Protein AF-A0AAN0YSW0-F1 (afdb_monomer_lite)

Secondary structure (DSSP, 8-state):
--------HHHHHHHHHHHHHIIIIIHHHHHHTTT--THHHHHHHHHHHHHHHHHHHHHHHHHH--STTTHHHHTTTT----SS-----TTS----

Foldseek 3Di:
DDDDPPCDPVNVVCVVVVVCCVCPVPVVCVVVVVPDDPVVVVVVVVVVVVVVVVVVVLVVVCVVDVDPPGPVVVPPPPDDDDDDDDPCPVPDDPDD

pLDDT: mean 73.05, std 16.56, range [39.41, 94.38]

Sequence (96 aa):
MNLKRDLGWKEATSLGTGAMVGAGIFVLSGVAAGKACPAVMLAFVIAAILEILLG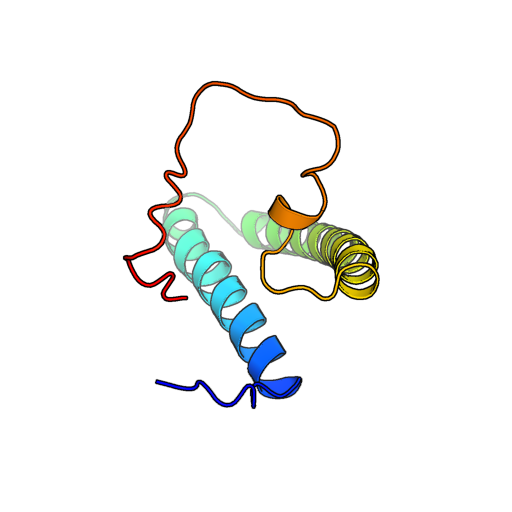LCYAELASRYPRAGGAMKVNNRSIVPSSSSTSCDPRKRCTV

Structure (mmCIF, N/CA/C/O backbone):
data_AF-A0AAN0YSW0-F1
#
_entry.id   AF-A0AAN0YSW0-F1
#
loop_
_atom_site.group_PDB
_atom_site.id
_atom_site.type_symbol
_atom_site.label_atom_id
_atom_site.label_alt_id
_atom_site.label_comp_id
_atom_site.label_asym_id
_atom_site.label_entity_id
_atom_site.label_seq_id
_atom_site.pdbx_PDB_ins_code
_atom_site.Cartn_x
_atom_site.Cartn_y
_atom_site.Cartn_z
_atom_site.occupancy
_atom_site.B_iso_or_equiv
_atom_site.auth_seq_id
_atom_site.auth_comp_id
_atom_site.auth_asym_id
_atom_site.auth_atom_id
_atom_site.pdbx_PDB_model_num
ATOM 1 N N . MET A 1 1 ? 26.606 -13.493 2.392 1.00 39.41 1 MET A N 1
ATOM 2 C CA . MET A 1 1 ? 25.135 -13.491 2.562 1.00 39.41 1 MET A CA 1
ATOM 3 C C . MET A 1 1 ? 24.485 -13.533 1.184 1.00 39.41 1 MET A C 1
ATOM 5 O O . MET A 1 1 ? 24.389 -12.499 0.532 1.00 39.41 1 MET A O 1
ATOM 9 N N . ASN A 1 2 ? 24.161 -14.732 0.695 1.00 44.19 2 ASN A N 1
ATOM 10 C CA . ASN A 1 2 ? 23.467 -14.940 -0.577 1.00 44.19 2 ASN A CA 1
ATOM 11 C C . ASN A 1 2 ? 21.969 -15.056 -0.253 1.00 44.19 2 ASN A C 1
ATOM 13 O O . ASN A 1 2 ? 21.544 -16.054 0.321 1.00 44.19 2 ASN A O 1
ATOM 17 N N . LEU A 1 3 ? 21.206 -13.986 -0.497 1.00 66.12 3 LEU A N 1
ATOM 18 C CA . LEU A 1 3 ? 19.759 -13.980 -0.279 1.00 66.12 3 LEU A CA 1
ATOM 19 C C . LEU A 1 3 ? 19.116 -14.840 -1.366 1.00 66.12 3 LEU A C 1
ATOM 21 O O . LEU A 1 3 ? 19.142 -14.480 -2.546 1.00 66.12 3 LEU A O 1
ATOM 25 N N . LYS A 1 4 ? 18.548 -15.975 -0.961 1.00 58.41 4 LYS A N 1
ATOM 26 C CA . LYS A 1 4 ? 17.722 -16.797 -1.837 1.00 58.41 4 LYS A CA 1
ATOM 27 C C . LYS A 1 4 ? 16.473 -15.978 -2.168 1.00 58.41 4 LYS A C 1
ATOM 29 O O . LYS A 1 4 ? 15.724 -15.600 -1.273 1.00 58.41 4 LYS A O 1
ATOM 34 N N . ARG A 1 5 ? 16.310 -15.610 -3.442 1.00 63.00 5 ARG A N 1
ATOM 35 C CA . ARG A 1 5 ? 15.139 -14.870 -3.931 1.00 63.00 5 ARG A CA 1
ATOM 36 C C . ARG A 1 5 ? 13.940 -15.814 -3.957 1.00 63.00 5 ARG A C 1
ATOM 38 O O . ARG A 1 5 ? 13.618 -16.354 -5.005 1.00 63.00 5 ARG A O 1
ATOM 45 N N . ASP A 1 6 ? 13.345 -16.026 -2.791 1.00 73.75 6 ASP A N 1
ATOM 46 C CA . ASP A 1 6 ? 12.186 -16.905 -2.595 1.00 73.75 6 ASP A CA 1
ATOM 47 C C . ASP A 1 6 ? 10.908 -16.118 -2.277 1.00 73.75 6 ASP A C 1
ATOM 49 O O . ASP A 1 6 ? 9.926 -16.667 -1.796 1.00 73.75 6 ASP A O 1
ATOM 53 N N . LEU A 1 7 ? 10.905 -14.805 -2.537 1.00 76.75 7 LEU A N 1
ATOM 54 C CA . LEU A 1 7 ? 9.708 -14.000 -2.337 1.00 76.75 7 LEU A CA 1
ATOM 55 C C . LEU A 1 7 ? 8.680 -14.375 -3.410 1.00 76.75 7 LEU A C 1
ATOM 57 O O . LEU A 1 7 ? 8.725 -13.893 -4.544 1.00 76.75 7 LEU A O 1
ATOM 61 N N . GLY A 1 8 ? 7.794 -15.299 -3.051 1.00 86.56 8 GLY A N 1
ATOM 62 C CA . GLY A 1 8 ? 6.687 -15.720 -3.890 1.00 86.56 8 GLY A CA 1
ATOM 63 C C . GLY A 1 8 ? 5.701 -14.579 -4.123 1.00 86.56 8 GLY A C 1
ATOM 64 O O . GLY A 1 8 ? 5.673 -13.580 -3.405 1.00 86.56 8 GLY A O 1
ATOM 65 N N . TRP A 1 9 ? 4.835 -14.751 -5.117 1.00 83.75 9 TRP A N 1
ATOM 66 C CA . TRP A 1 9 ? 3.827 -13.753 -5.477 1.00 83.75 9 TRP A CA 1
ATOM 67 C C . TRP A 1 9 ? 2.921 -13.366 -4.295 1.00 83.75 9 TRP A C 1
ATOM 69 O O . TRP A 1 9 ? 2.630 -12.188 -4.129 1.00 83.75 9 TRP A O 1
ATOM 79 N N . LYS A 1 10 ? 2.556 -14.327 -3.432 1.00 88.56 10 LYS A N 1
ATOM 80 C CA . LYS A 1 10 ? 1.724 -14.092 -2.236 1.00 88.56 10 LYS A CA 1
ATOM 81 C C . LYS A 1 10 ? 2.418 -13.211 -1.196 1.00 88.56 10 LYS A C 1
ATOM 83 O O . LYS A 1 10 ? 1.817 -12.279 -0.668 1.00 88.56 10 LYS A O 1
ATOM 88 N N . GLU A 1 11 ? 3.685 -13.509 -0.923 1.00 90.25 11 GLU A N 1
ATOM 89 C CA . GLU A 1 11 ? 4.514 -12.777 0.039 1.00 90.25 11 GLU A CA 1
ATOM 90 C C . GLU A 1 11 ? 4.742 -11.342 -0.454 1.00 90.25 11 GLU A C 1
ATOM 92 O O . GLU A 1 11 ? 4.577 -10.383 0.298 1.00 90.25 11 GLU A O 1
ATOM 97 N N . ALA A 1 12 ? 5.026 -11.187 -1.752 1.00 87.62 12 ALA A N 1
ATOM 98 C CA . ALA A 1 12 ? 5.223 -9.890 -2.387 1.00 87.62 12 ALA A CA 1
ATOM 99 C C . ALA A 1 12 ? 3.955 -9.020 -2.354 1.00 87.62 12 ALA A C 1
ATOM 101 O O . ALA A 1 12 ? 4.036 -7.839 -2.013 1.00 87.62 12 ALA A O 1
ATOM 102 N N . THR A 1 13 ? 2.779 -9.585 -2.653 1.00 90.06 13 THR A N 1
ATOM 103 C CA . THR A 1 13 ? 1.513 -8.838 -2.576 1.00 90.06 13 THR A CA 1
ATOM 104 C C . THR A 1 13 ? 1.161 -8.469 -1.143 1.00 90.06 13 THR A C 1
ATOM 106 O O . THR A 1 13 ? 0.799 -7.323 -0.897 1.00 90.06 13 THR A O 1
ATOM 109 N N . SER A 1 14 ? 1.329 -9.398 -0.194 1.00 92.50 14 SER A N 1
ATOM 110 C CA . SER A 1 14 ? 1.035 -9.158 1.224 1.00 92.50 14 SER A CA 1
ATOM 111 C C . SER A 1 14 ? 1.902 -8.038 1.796 1.00 92.50 14 SER A C 1
ATOM 113 O O . SER A 1 14 ? 1.400 -7.173 2.515 1.00 92.50 14 SER A O 1
ATOM 115 N N . LEU A 1 15 ? 3.192 -8.024 1.446 1.00 91.38 15 LEU A N 1
ATOM 116 C CA . LEU A 1 15 ? 4.125 -6.973 1.846 1.00 91.38 15 LEU A CA 1
ATOM 117 C C . LEU A 1 15 ? 3.678 -5.597 1.326 1.00 91.38 15 LEU A C 1
ATOM 119 O O . LEU A 1 15 ? 3.681 -4.626 2.081 1.00 91.38 15 LEU A O 1
ATOM 123 N N . GLY A 1 16 ? 3.248 -5.523 0.063 1.00 88.50 16 GLY A N 1
ATOM 124 C CA . GLY A 1 16 ? 2.753 -4.289 -0.550 1.00 88.50 16 GLY A CA 1
ATOM 125 C C . GLY A 1 16 ? 1.455 -3.783 0.084 1.00 88.50 16 GLY A C 1
ATOM 126 O O . GLY A 1 16 ? 1.392 -2.641 0.539 1.00 88.50 16 GLY A O 1
ATOM 127 N N . THR A 1 17 ? 0.430 -4.635 0.181 1.00 89.69 17 THR A N 1
ATOM 128 C CA . THR A 1 17 ? -0.868 -4.242 0.758 1.00 89.69 17 THR A CA 1
ATOM 129 C C . THR A 1 17 ? -0.770 -3.910 2.244 1.00 89.69 17 THR A C 1
ATOM 131 O O . THR A 1 17 ? -1.428 -2.978 2.698 1.00 89.69 17 THR A O 1
ATOM 134 N N . GLY A 1 18 ? 0.075 -4.614 3.006 1.00 90.44 18 GLY A N 1
ATOM 135 C CA . GLY A 1 18 ? 0.296 -4.326 4.425 1.00 90.44 18 GLY A CA 1
ATOM 136 C C . GLY A 1 18 ? 0.939 -2.956 4.650 1.00 90.44 18 GLY A C 1
ATOM 137 O O . GLY A 1 18 ? 0.476 -2.190 5.496 1.00 90.44 18 GLY A O 1
ATOM 138 N N . ALA A 1 19 ? 1.950 -2.608 3.848 1.00 89.94 19 ALA A N 1
ATOM 139 C CA . ALA A 1 19 ? 2.589 -1.294 3.905 1.00 89.94 19 ALA A CA 1
ATOM 140 C C . ALA A 1 19 ? 1.613 -0.162 3.534 1.00 89.94 19 ALA A C 1
ATOM 142 O O . ALA A 1 19 ? 1.574 0.866 4.211 1.00 89.94 19 ALA A O 1
ATOM 143 N N . MET A 1 20 ? 0.788 -0.367 2.504 1.00 88.38 20 MET A N 1
ATOM 144 C CA . MET A 1 20 ? -0.179 0.625 2.031 1.00 88.38 20 MET A CA 1
ATOM 145 C C . MET A 1 20 ? -1.332 0.849 3.025 1.00 88.38 20 MET A C 1
ATOM 147 O O . MET A 1 20 ? -1.646 1.993 3.354 1.00 88.38 20 MET A O 1
ATOM 151 N N . VAL A 1 21 ? -1.932 -0.222 3.561 1.00 89.75 21 VAL A N 1
ATOM 152 C CA . VAL A 1 21 ? -3.007 -0.140 4.571 1.00 89.75 21 VAL A CA 1
ATOM 153 C C . VAL A 1 21 ? -2.485 0.458 5.880 1.00 89.75 21 VAL A C 1
ATOM 155 O O . VAL A 1 21 ? -3.142 1.321 6.462 1.00 89.75 21 VAL A O 1
ATOM 158 N N . GLY A 1 22 ? -1.291 0.044 6.319 1.00 87.31 22 GLY A N 1
ATOM 159 C CA . GLY A 1 22 ? -0.640 0.550 7.527 1.00 87.31 22 GLY A CA 1
ATOM 160 C C . GLY A 1 22 ? -0.356 2.050 7.462 1.00 87.31 22 GLY A C 1
ATOM 161 O O . GLY A 1 22 ? -0.771 2.799 8.345 1.00 87.31 22 GLY A O 1
ATOM 162 N N . ALA A 1 23 ? 0.307 2.503 6.396 1.00 85.81 23 ALA A N 1
ATOM 163 C CA . ALA A 1 23 ? 0.661 3.910 6.227 1.00 85.81 23 ALA A CA 1
ATOM 164 C C . ALA A 1 23 ? -0.549 4.795 5.889 1.00 85.81 23 ALA A C 1
ATOM 166 O O . ALA A 1 23 ? -0.622 5.929 6.346 1.00 85.81 23 ALA A O 1
ATOM 167 N N . GLY A 1 24 ? -1.499 4.299 5.096 1.00 83.81 24 GLY A N 1
ATOM 168 C CA . GLY A 1 24 ? -2.662 5.068 4.667 1.00 83.81 24 GLY A CA 1
ATOM 169 C C . GLY A 1 24 ? -3.745 5.139 5.738 1.00 83.81 24 GLY A C 1
ATOM 170 O O . GLY A 1 24 ? -4.047 6.206 6.257 1.00 83.81 24 GLY A O 1
ATOM 171 N N . ILE A 1 25 ? -4.354 4.008 6.088 1.00 84.69 25 ILE A N 1
ATOM 172 C CA . ILE A 1 25 ? -5.588 4.008 6.884 1.00 84.69 25 ILE A CA 1
ATOM 173 C C . ILE A 1 25 ? -5.299 4.352 8.347 1.00 84.69 25 ILE A C 1
ATOM 175 O O . ILE A 1 25 ? -5.965 5.218 8.905 1.00 84.69 25 ILE A O 1
ATOM 179 N N . PHE A 1 26 ? -4.281 3.753 8.968 1.00 82.75 26 PHE A N 1
ATOM 180 C CA . PHE A 1 26 ? -4.027 3.976 10.397 1.00 82.75 26 PHE A CA 1
ATOM 181 C C . PHE A 1 26 ? -3.423 5.355 10.699 1.00 82.75 26 PHE A C 1
ATOM 183 O O . PHE A 1 26 ? -3.816 5.985 11.681 1.00 82.75 26 PHE A O 1
ATOM 190 N N . VAL A 1 27 ? -2.523 5.865 9.850 1.00 86.69 27 VAL A N 1
ATOM 191 C CA . VAL A 1 27 ? -1.914 7.194 10.056 1.00 86.69 27 VAL A CA 1
ATOM 192 C C . VAL A 1 27 ? -2.901 8.306 9.706 1.00 86.69 27 VAL A C 1
ATOM 194 O O . VAL A 1 27 ? -3.101 9.231 10.496 1.00 86.69 27 VAL A O 1
ATOM 197 N N . LEU A 1 28 ? -3.554 8.216 8.542 1.00 81.81 28 LEU A N 1
ATOM 198 C CA . LEU A 1 28 ? -4.450 9.271 8.074 1.00 81.81 28 LEU A CA 1
ATOM 199 C C . LEU A 1 28 ? -5.727 9.326 8.915 1.00 81.81 28 LEU A C 1
ATOM 201 O O . LEU A 1 28 ? -6.180 10.420 9.238 1.00 81.81 28 LEU A O 1
ATOM 205 N N . SER A 1 29 ? -6.264 8.179 9.350 1.00 80.56 29 SER A N 1
ATOM 206 C CA . SER A 1 29 ? -7.417 8.149 10.256 1.00 80.56 29 SER A CA 1
ATOM 207 C C . SER A 1 29 ? -7.083 8.732 11.635 1.00 80.56 29 SER A C 1
ATOM 209 O O . SER A 1 29 ? -7.950 9.361 12.235 1.00 80.56 29 SER A O 1
ATOM 211 N N . GLY A 1 30 ? -5.838 8.607 12.114 1.00 80.06 30 GLY A N 1
ATOM 212 C CA . GLY A 1 30 ? -5.388 9.234 13.363 1.00 80.06 30 GLY A CA 1
ATOM 213 C C . GLY A 1 30 ? -5.418 10.766 13.315 1.00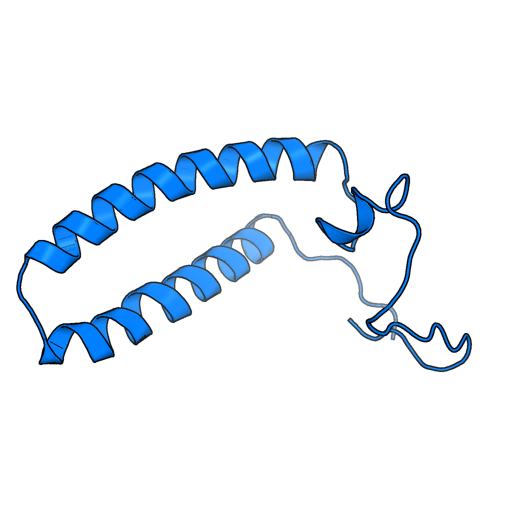 80.06 30 GLY A C 1
ATOM 214 O O . GLY A 1 30 ? -5.864 11.410 14.262 1.00 80.06 30 GLY A O 1
ATOM 215 N N . VAL A 1 31 ? -5.017 11.363 12.188 1.00 77.38 31 VAL A N 1
ATOM 216 C CA . VAL A 1 31 ? -5.064 12.825 11.987 1.00 77.38 31 VAL A CA 1
ATOM 217 C C . VAL A 1 31 ? -6.475 13.299 11.611 1.00 77.38 31 VAL A C 1
ATOM 219 O O . VAL A 1 31 ? -6.901 14.384 12.012 1.00 77.38 31 VAL A O 1
ATOM 222 N N . ALA A 1 32 ? -7.217 12.488 10.858 1.00 71.38 32 ALA A N 1
ATOM 223 C CA . ALA A 1 32 ? -8.563 12.801 10.390 1.00 71.38 32 ALA A CA 1
ATOM 224 C C . ALA A 1 32 ? -9.620 12.726 11.501 1.00 71.38 32 ALA A C 1
ATOM 226 O O . ALA A 1 32 ? -10.555 13.530 11.492 1.00 71.38 32 ALA A O 1
ATOM 227 N N . ALA A 1 33 ? -9.447 11.832 12.484 1.00 67.88 33 ALA A N 1
ATOM 228 C CA . ALA A 1 33 ? -10.341 11.700 13.636 1.00 67.88 33 ALA A CA 1
ATOM 229 C C . ALA A 1 33 ? -10.492 13.014 14.421 1.00 67.88 33 ALA A C 1
ATOM 231 O O . ALA A 1 33 ? -11.566 13.297 14.942 1.00 67.88 33 ALA A O 1
ATOM 232 N N . GLY A 1 34 ? -9.445 13.845 14.462 1.00 70.44 34 GLY A N 1
ATOM 233 C CA . GLY A 1 34 ? -9.487 15.151 15.121 1.00 70.44 34 GLY A CA 1
ATOM 234 C C . GLY A 1 34 ? -10.073 16.291 14.280 1.00 70.44 34 GLY A C 1
ATOM 235 O O . GLY A 1 34 ? -10.234 17.389 14.807 1.00 70.44 34 GLY A O 1
ATOM 236 N N . LYS A 1 35 ? -10.344 16.087 12.980 1.00 68.94 35 LYS A N 1
ATOM 237 C CA . LYS A 1 35 ? -10.619 17.180 12.027 1.00 68.94 35 LYS A CA 1
ATOM 238 C C . LYS A 1 35 ? -11.996 17.132 11.361 1.00 68.94 35 LYS A C 1
ATOM 240 O O . LYS A 1 35 ? -12.639 18.175 11.332 1.00 68.94 35 LYS A O 1
ATOM 245 N N . ALA A 1 36 ? -12.461 16.014 10.795 1.00 58.06 36 ALA A N 1
ATOM 246 C CA . ALA A 1 36 ? -13.731 16.015 10.053 1.00 58.06 36 ALA A CA 1
ATOM 247 C C . ALA A 1 36 ? -14.212 14.614 9.631 1.00 58.06 36 ALA A C 1
ATOM 249 O O . ALA A 1 36 ? -13.534 13.943 8.866 1.00 58.06 36 ALA A O 1
ATOM 250 N N . CYS A 1 37 ? -15.421 14.260 10.082 1.00 59.94 37 CYS A N 1
ATOM 251 C CA . CYS A 1 37 ? -16.593 13.790 9.320 1.00 59.94 37 CYS A CA 1
ATOM 252 C C . CYS A 1 37 ? -16.501 12.687 8.220 1.00 59.94 37 CYS A C 1
ATOM 254 O O . CYS A 1 37 ? -15.480 12.498 7.565 1.00 59.94 37 CYS A O 1
ATOM 256 N N . PRO A 1 38 ? -17.645 12.023 7.910 1.00 67.69 38 PRO A N 1
ATOM 257 C CA . PRO A 1 38 ? -17.815 10.996 6.859 1.00 67.69 38 PRO A CA 1
ATOM 258 C C . PRO A 1 38 ? -17.306 11.342 5.443 1.00 67.69 38 PRO A C 1
ATOM 260 O O . PRO A 1 38 ? -17.210 10.453 4.600 1.00 67.69 38 PRO A O 1
ATOM 263 N N . ALA A 1 39 ? -16.924 12.594 5.170 1.00 79.00 39 ALA A N 1
ATOM 264 C CA . ALA A 1 39 ? -16.276 12.998 3.920 1.00 79.00 39 ALA A CA 1
ATOM 265 C C . ALA A 1 39 ? -14.925 12.292 3.677 1.00 79.00 39 ALA A C 1
ATOM 267 O O . ALA A 1 39 ? -14.556 12.058 2.527 1.00 79.00 39 ALA A O 1
ATOM 268 N N . VAL A 1 40 ? -14.209 11.898 4.738 1.00 81.56 40 VAL A N 1
ATOM 269 C CA . VAL A 1 40 ? -12.936 11.158 4.627 1.00 81.56 40 VAL A CA 1
ATOM 270 C C . VAL A 1 40 ? -13.141 9.787 3.984 1.00 81.56 40 VAL A C 1
ATOM 272 O O . VAL A 1 40 ? -12.337 9.382 3.147 1.00 81.56 40 VAL A O 1
ATOM 275 N N . MET A 1 41 ? -14.245 9.101 4.298 1.00 81.62 41 MET A N 1
ATOM 276 C CA . MET A 1 41 ? -14.595 7.833 3.646 1.00 81.62 41 MET A CA 1
ATOM 277 C C . MET A 1 41 ? -14.823 8.022 2.145 1.00 81.62 41 MET A C 1
ATOM 279 O O . MET A 1 41 ? -14.335 7.229 1.343 1.00 81.62 41 MET A O 1
ATOM 283 N N . LEU A 1 42 ? -15.495 9.107 1.752 1.00 83.56 42 LEU A N 1
ATOM 284 C CA . LEU A 1 42 ? -15.761 9.408 0.345 1.00 83.56 42 LEU A CA 1
ATOM 285 C C . LEU A 1 42 ? -14.465 9.713 -0.431 1.00 83.56 42 LEU A C 1
ATOM 287 O O . LEU A 1 42 ? -14.287 9.243 -1.553 1.00 83.56 42 LEU A O 1
ATOM 291 N N . ALA A 1 43 ? -13.524 10.430 0.192 1.00 85.56 43 ALA A N 1
ATOM 292 C CA . ALA A 1 43 ? -12.205 10.697 -0.380 1.00 85.56 43 ALA A CA 1
ATOM 293 C C . ALA A 1 43 ? -11.362 9.418 -0.543 1.00 85.56 43 ALA A C 1
ATOM 295 O O . ALA A 1 43 ? -10.695 9.258 -1.565 1.00 85.56 43 ALA A O 1
ATOM 296 N N . PHE A 1 44 ? -11.427 8.486 0.415 1.00 83.81 44 PHE A N 1
ATOM 297 C CA . PHE A 1 44 ? -10.728 7.198 0.327 1.00 83.81 44 PHE A CA 1
ATOM 298 C C . PHE A 1 44 ? -11.218 6.343 -0.844 1.00 83.81 44 PHE A C 1
ATOM 300 O O . PHE A 1 44 ? -10.403 5.725 -1.526 1.00 83.81 44 PHE A O 1
ATOM 307 N N . VAL A 1 45 ? -12.525 6.332 -1.114 1.00 88.56 45 VAL A N 1
ATOM 308 C CA . VAL A 1 45 ? -13.091 5.585 -2.249 1.00 88.56 45 VAL A CA 1
ATOM 309 C C . VAL A 1 45 ? -12.587 6.146 -3.579 1.00 88.56 45 VAL A C 1
ATOM 311 O O . VAL A 1 45 ? -12.151 5.387 -4.442 1.00 88.56 45 VAL A O 1
ATOM 314 N N . ILE A 1 46 ? -12.583 7.472 -3.739 1.00 91.19 46 ILE A N 1
ATOM 315 C CA . ILE A 1 46 ? -12.079 8.120 -4.959 1.00 91.19 46 ILE A CA 1
ATOM 316 C C . ILE A 1 46 ? -10.573 7.866 -5.119 1.00 91.19 46 ILE A C 1
ATOM 318 O O . ILE A 1 46 ? -10.119 7.515 -6.208 1.00 91.19 46 ILE A O 1
ATOM 322 N N . ALA A 1 47 ? -9.803 7.985 -4.034 1.00 89.31 47 ALA A N 1
ATOM 323 C CA . ALA A 1 47 ? -8.372 7.700 -4.040 1.00 89.31 47 ALA A CA 1
ATOM 324 C C . ALA A 1 47 ? -8.075 6.244 -4.430 1.00 89.31 47 ALA A C 1
ATOM 326 O O . ALA A 1 47 ? -7.176 6.013 -5.232 1.00 89.31 47 ALA A O 1
ATOM 327 N N . ALA A 1 48 ? -8.852 5.274 -3.935 1.00 89.00 48 ALA A N 1
ATOM 328 C CA . ALA A 1 48 ? -8.687 3.861 -4.277 1.00 89.00 48 ALA A CA 1
ATOM 329 C C . ALA A 1 48 ? -8.906 3.588 -5.775 1.00 89.00 48 ALA A C 1
ATOM 331 O O . ALA A 1 48 ? -8.152 2.828 -6.377 1.00 89.00 48 ALA A O 1
ATOM 332 N N . ILE A 1 49 ? -9.896 4.236 -6.398 1.00 94.19 49 ILE A N 1
ATOM 333 C CA . ILE A 1 49 ? -10.144 4.106 -7.843 1.00 94.19 49 ILE A CA 1
ATOM 334 C C . ILE A 1 49 ? -8.952 4.640 -8.649 1.00 94.19 49 ILE A C 1
ATOM 336 O O . ILE A 1 49 ? -8.520 4.001 -9.609 1.00 94.19 49 ILE A O 1
ATOM 340 N N . LEU A 1 50 ? -8.397 5.788 -8.247 1.00 94.38 50 LEU A N 1
ATOM 341 C CA . LEU A 1 50 ? -7.205 6.356 -8.880 1.00 94.38 50 LEU A CA 1
ATOM 342 C C . LEU A 1 50 ? -5.997 5.424 -8.717 1.00 94.38 50 LEU A C 1
ATOM 344 O O . LEU A 1 50 ? -5.296 5.159 -9.690 1.00 94.38 50 LEU A O 1
ATOM 348 N N . GLU A 1 51 ? -5.791 4.880 -7.519 1.00 90.94 51 GLU A N 1
ATOM 349 C CA . GLU A 1 51 ? -4.693 3.958 -7.209 1.00 90.94 51 GLU A CA 1
ATOM 350 C C . GLU A 1 51 ? -4.737 2.683 -8.056 1.00 90.94 51 GLU A C 1
ATOM 352 O O . GLU A 1 51 ? -3.702 2.262 -8.557 1.00 90.94 51 GLU A O 1
ATOM 357 N N . ILE A 1 52 ? -5.916 2.112 -8.324 1.00 92.38 52 ILE A N 1
ATOM 358 C CA . ILE A 1 52 ? -6.044 0.948 -9.221 1.00 92.38 52 ILE A CA 1
ATOM 359 C C . ILE A 1 52 ? -5.517 1.278 -10.625 1.00 92.38 52 ILE A C 1
ATOM 361 O O . ILE A 1 52 ? -4.806 0.476 -11.236 1.00 92.38 52 ILE A O 1
ATOM 365 N N . LEU A 1 53 ? -5.834 2.470 -11.135 1.00 94.38 53 LEU A N 1
ATOM 366 C CA . LEU A 1 53 ? -5.395 2.908 -12.457 1.00 94.38 53 LEU A CA 1
ATOM 367 C C . LEU A 1 53 ? -3.885 3.201 -12.487 1.00 94.38 53 LEU A C 1
ATOM 369 O O . LEU A 1 53 ? -3.197 2.827 -13.440 1.00 94.38 53 LEU A O 1
ATOM 373 N N . LEU A 1 54 ? -3.351 3.810 -11.422 1.00 92.31 54 LEU A N 1
ATOM 374 C CA . LEU A 1 54 ? -1.911 4.017 -11.236 1.00 92.31 54 LEU A CA 1
ATOM 375 C C . LEU A 1 54 ? -1.160 2.683 -11.121 1.00 92.31 54 LEU A C 1
ATOM 377 O O . LEU A 1 54 ? -0.121 2.504 -11.758 1.00 92.31 54 LEU A O 1
ATOM 381 N N . GLY A 1 55 ? -1.698 1.735 -10.358 1.00 90.12 55 GLY A N 1
ATOM 382 C CA . GLY A 1 55 ? -1.149 0.397 -10.174 1.00 90.12 55 GLY A CA 1
ATOM 383 C C . GLY A 1 55 ? -1.087 -0.384 -11.483 1.00 90.12 55 GLY A C 1
ATOM 384 O O . GLY A 1 55 ? -0.093 -1.061 -11.737 1.00 90.12 55 GLY A O 1
ATOM 385 N N . LEU A 1 56 ? -2.083 -0.229 -12.362 1.00 92.31 56 LEU A N 1
ATOM 386 C CA . LEU A 1 56 ? -2.073 -0.837 -13.694 1.00 92.31 56 LEU A CA 1
ATOM 387 C C . LEU A 1 56 ? -0.959 -0.259 -14.581 1.00 92.31 56 LEU A C 1
ATOM 389 O O . LEU A 1 56 ? -0.218 -1.009 -15.216 1.00 92.31 56 LEU A O 1
ATOM 393 N N . CYS A 1 57 ? -0.784 1.065 -14.568 1.00 90.44 57 CYS A N 1
ATOM 394 C CA . CYS A 1 57 ? 0.326 1.726 -15.259 1.00 90.44 57 CYS A CA 1
ATOM 395 C C . CYS A 1 57 ? 1.690 1.260 -14.715 1.00 90.44 57 CYS A C 1
ATOM 397 O O . CYS A 1 57 ? 2.624 0.986 -15.472 1.00 90.44 57 CYS A O 1
ATOM 399 N N . TYR A 1 58 ? 1.803 1.094 -13.396 1.00 86.25 58 TYR A N 1
ATOM 400 C CA . TYR A 1 58 ? 3.017 0.577 -12.773 1.00 86.25 58 TYR A CA 1
ATOM 401 C C . TYR A 1 58 ? 3.265 -0.901 -13.110 1.00 86.25 58 TYR A C 1
ATOM 403 O O . TYR A 1 58 ? 4.411 -1.298 -13.314 1.00 86.25 58 TYR A O 1
ATOM 411 N N . ALA A 1 59 ? 2.211 -1.713 -13.222 1.00 89.19 59 ALA A N 1
ATOM 412 C CA . ALA A 1 59 ? 2.294 -3.120 -13.606 1.00 89.19 59 ALA A CA 1
ATOM 413 C C . ALA A 1 59 ? 2.783 -3.301 -15.054 1.00 89.19 59 ALA A C 1
ATOM 415 O O . ALA A 1 59 ? 3.637 -4.158 -15.307 1.00 89.19 59 ALA A O 1
ATOM 416 N N . GLU A 1 60 ? 2.314 -2.465 -15.986 1.00 89.62 60 GLU A N 1
ATOM 417 C CA . GLU A 1 60 ? 2.833 -2.384 -17.362 1.00 89.62 60 GLU A CA 1
ATOM 418 C C . GLU A 1 60 ? 4.346 -2.118 -17.358 1.00 89.62 60 GLU A C 1
ATOM 420 O O . GLU A 1 60 ? 5.132 -2.830 -17.992 1.00 89.62 60 GLU A O 1
ATOM 425 N N . LEU A 1 61 ? 4.786 -1.142 -16.561 1.00 85.06 61 LEU A N 1
ATOM 426 C CA . LEU A 1 61 ? 6.194 -0.763 -16.477 1.00 85.06 61 LEU A CA 1
ATOM 427 C C . LEU A 1 61 ? 7.058 -1.847 -15.806 1.00 85.06 61 LEU A C 1
ATOM 429 O O . LEU A 1 61 ? 8.153 -2.160 -16.282 1.00 85.06 61 LEU A O 1
ATOM 433 N N . ALA A 1 62 ? 6.561 -2.459 -14.731 1.00 83.25 62 ALA A N 1
ATOM 434 C CA . ALA A 1 62 ? 7.239 -3.530 -14.003 1.00 83.25 62 ALA A CA 1
ATOM 435 C C . ALA A 1 62 ? 7.418 -4.791 -14.863 1.00 83.25 62 ALA A C 1
ATOM 437 O O . ALA A 1 62 ? 8.461 -5.445 -14.791 1.00 83.25 62 ALA A O 1
ATOM 438 N N . SER A 1 63 ? 6.443 -5.089 -15.725 1.00 82.44 63 SER A N 1
ATOM 439 C CA . SER A 1 63 ? 6.498 -6.218 -16.663 1.00 82.44 63 SER A CA 1
ATOM 440 C C . SER A 1 63 ? 7.551 -6.011 -17.755 1.00 82.44 63 SER A C 1
ATOM 442 O O . SER A 1 63 ? 8.200 -6.964 -18.186 1.00 82.44 63 SER A O 1
ATOM 444 N N . ARG A 1 64 ? 7.772 -4.762 -18.187 1.00 80.69 64 ARG A N 1
ATOM 445 C CA . ARG A 1 64 ? 8.791 -4.413 -19.193 1.00 80.69 64 ARG A CA 1
ATOM 446 C C . ARG A 1 64 ? 10.209 -4.365 -18.622 1.00 80.69 64 ARG A C 1
ATOM 448 O O . ARG A 1 64 ? 11.160 -4.654 -19.347 1.00 80.69 64 ARG A O 1
ATOM 455 N N . TYR A 1 65 ? 10.367 -4.036 -17.338 1.00 78.12 65 TYR A N 1
ATOM 456 C CA . TYR A 1 65 ? 11.677 -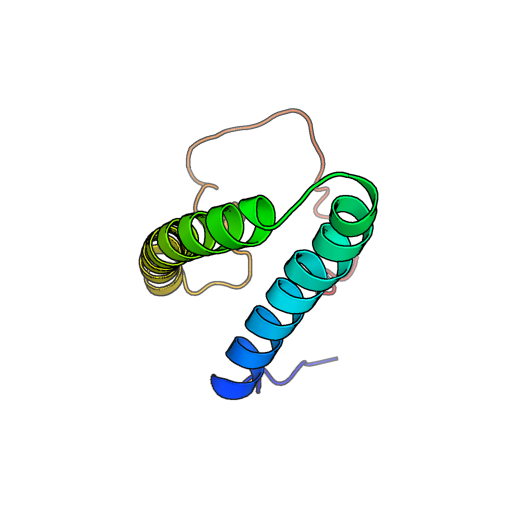3.841 -16.708 1.00 78.12 65 TYR A CA 1
ATOM 457 C C . TYR A 1 65 ? 11.839 -4.639 -15.398 1.00 78.12 65 TYR A C 1
ATOM 459 O O . TYR A 1 65 ? 11.908 -4.052 -14.314 1.00 78.12 65 TYR A O 1
ATOM 467 N N . PRO A 1 66 ? 12.012 -5.976 -15.465 1.00 71.00 66 PRO A N 1
ATOM 468 C CA . PRO A 1 66 ? 12.131 -6.847 -14.293 1.00 71.00 66 PRO A CA 1
ATOM 469 C C . PRO A 1 66 ? 13.562 -6.847 -13.721 1.00 71.00 66 PRO A C 1
ATOM 471 O O . PRO A 1 66 ? 14.243 -7.873 -13.643 1.00 71.00 66 PRO A O 1
ATOM 474 N N . ARG A 1 67 ? 14.085 -5.673 -13.352 1.00 70.25 67 ARG A N 1
ATOM 475 C CA . ARG A 1 67 ? 15.417 -5.523 -12.742 1.00 70.25 67 ARG A CA 1
ATOM 476 C C . ARG A 1 67 ? 15.296 -4.844 -11.382 1.00 70.25 67 ARG A C 1
ATOM 478 O O . ARG A 1 67 ? 14.703 -3.781 -11.260 1.00 70.25 67 ARG A O 1
ATOM 485 N N . ALA A 1 68 ? 15.924 -5.436 -10.364 1.00 60.41 68 ALA A N 1
ATOM 486 C CA . ALA A 1 68 ? 15.936 -4.900 -9.000 1.00 60.41 68 ALA A CA 1
ATOM 487 C C . ALA A 1 68 ? 16.535 -3.481 -8.980 1.00 60.41 68 ALA A C 1
ATOM 489 O O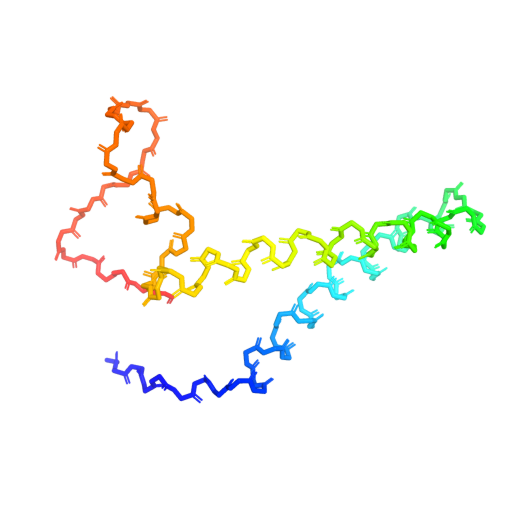 . ALA A 1 68 ? 17.736 -3.347 -9.193 1.00 60.41 68 ALA A O 1
ATOM 490 N N . GLY A 1 69 ? 15.709 -2.445 -8.794 1.00 61.22 69 GLY A N 1
ATOM 491 C CA . GLY A 1 69 ? 16.090 -1.022 -8.819 1.00 61.22 69 GLY A CA 1
ATOM 492 C C . GLY A 1 69 ? 14.973 -0.045 -9.227 1.00 61.22 69 GLY A C 1
ATOM 493 O O . GLY A 1 69 ? 15.163 1.159 -9.102 1.00 61.22 69 GLY A O 1
ATOM 494 N N . GLY A 1 70 ? 13.811 -0.539 -9.674 1.00 63.38 70 GLY A N 1
ATOM 495 C CA . GLY A 1 70 ? 12.596 0.269 -9.862 1.00 63.38 70 GLY A CA 1
ATOM 496 C C . GLY A 1 70 ? 12.740 1.408 -10.880 1.00 63.38 70 GLY A C 1
ATOM 497 O O . GLY A 1 70 ? 13.583 1.351 -11.777 1.00 63.38 70 GLY A O 1
ATOM 498 N N . ALA A 1 71 ? 11.929 2.459 -10.723 1.00 61.09 71 ALA A N 1
ATOM 499 C CA . ALA A 1 71 ? 11.861 3.614 -11.628 1.00 61.09 71 ALA A CA 1
ATOM 500 C C . ALA A 1 71 ? 13.225 4.283 -11.902 1.00 61.09 71 ALA A C 1
ATOM 502 O O . ALA A 1 71 ? 13.442 4.822 -12.986 1.00 61.09 71 ALA A O 1
ATOM 503 N N . MET A 1 72 ? 14.183 4.171 -10.973 1.00 57.34 72 MET A N 1
ATOM 504 C CA . MET A 1 72 ? 15.544 4.687 -11.156 1.00 57.34 72 MET A CA 1
ATOM 505 C C . MET A 1 72 ? 16.311 3.975 -12.283 1.00 57.34 72 MET A C 1
ATOM 507 O O . MET A 1 72 ? 17.151 4.584 -12.939 1.00 57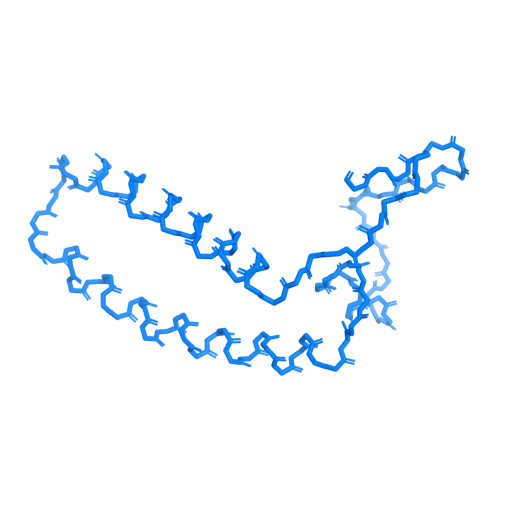.34 72 MET A O 1
ATOM 511 N N . LYS A 1 73 ? 16.019 2.697 -12.559 1.00 59.97 73 LYS A N 1
ATOM 512 C CA . LYS A 1 73 ? 16.662 1.943 -13.652 1.00 59.97 73 LYS A CA 1
ATOM 513 C C . LYS A 1 73 ? 16.007 2.165 -15.011 1.00 59.97 73 LYS A C 1
ATOM 515 O O . LYS A 1 73 ? 16.671 1.979 -16.027 1.00 59.97 73 LYS A O 1
ATOM 520 N N . VAL A 1 74 ? 14.740 2.580 -15.027 1.00 63.75 74 VAL A N 1
ATOM 521 C CA . VAL A 1 74 ? 13.986 2.865 -16.256 1.00 63.75 74 VAL A CA 1
ATOM 522 C C . VAL A 1 74 ? 14.517 4.108 -16.985 1.00 63.75 74 VAL A C 1
ATOM 524 O O . VAL A 1 74 ? 14.465 4.147 -18.210 1.00 63.75 74 VAL A O 1
ATOM 527 N N . ASN A 1 75 ? 15.096 5.084 -16.270 1.00 59.47 75 ASN A N 1
ATOM 528 C CA . ASN A 1 75 ? 15.431 6.406 -16.826 1.00 59.47 75 ASN A CA 1
ATOM 529 C C . ASN A 1 75 ? 16.940 6.744 -16.913 1.00 59.47 75 ASN A C 1
ATOM 531 O O . ASN A 1 75 ? 17.325 7.897 -17.087 1.00 59.47 75 ASN A O 1
ATOM 535 N N . ASN A 1 76 ? 17.846 5.767 -16.846 1.00 57.84 76 ASN A N 1
ATOM 536 C CA . ASN A 1 76 ? 19.290 6.063 -16.870 1.00 57.84 76 ASN A CA 1
ATOM 537 C C . ASN A 1 76 ? 19.901 6.204 -18.287 1.00 57.84 76 ASN A C 1
ATOM 539 O O . ASN A 1 76 ? 21.095 5.968 -18.460 1.00 57.84 76 ASN A O 1
ATOM 543 N N . ARG A 1 77 ? 19.106 6.521 -19.325 1.00 55.53 77 ARG A N 1
ATOM 544 C CA . ARG A 1 77 ? 19.595 6.619 -20.721 1.00 55.53 77 ARG A CA 1
ATOM 545 C C . ARG A 1 77 ? 19.557 8.035 -21.327 1.00 55.53 77 ARG A C 1
ATOM 547 O O . ARG A 1 77 ? 20.075 8.199 -22.427 1.00 55.53 77 ARG A O 1
ATOM 554 N N . SER A 1 78 ? 19.022 9.070 -20.664 1.00 51.66 78 SER A N 1
ATOM 555 C CA . SER A 1 78 ? 18.953 10.408 -21.306 1.00 51.66 78 SER A CA 1
ATOM 556 C C . SER A 1 78 ? 19.084 11.641 -20.408 1.00 51.66 78 SER A C 1
ATOM 558 O O . SER A 1 78 ? 19.275 12.728 -20.944 1.00 51.66 78 SER A O 1
ATOM 560 N N . ILE A 1 79 ? 19.039 11.521 -19.079 1.00 59.94 79 ILE A N 1
ATOM 561 C CA . ILE A 1 79 ? 19.220 12.684 -18.195 1.00 59.94 79 ILE A CA 1
ATOM 562 C C . ILE A 1 79 ? 20.640 12.647 -17.624 1.00 59.94 79 ILE A C 1
ATOM 564 O O . ILE A 1 79 ? 20.902 12.022 -16.601 1.00 59.94 79 ILE A O 1
ATOM 568 N N . VAL A 1 80 ? 21.582 13.253 -18.344 1.00 50.34 80 VAL A N 1
ATOM 569 C CA . VAL A 1 80 ? 22.968 13.448 -17.878 1.00 50.34 80 VAL A CA 1
ATOM 570 C C . VAL A 1 80 ? 23.006 14.623 -16.866 1.00 50.34 80 VAL A C 1
ATOM 572 O O . VAL A 1 80 ? 22.072 15.424 -16.844 1.00 50.34 80 VAL A O 1
ATOM 575 N N . PRO A 1 81 ? 24.016 14.722 -15.980 1.00 64.31 81 PRO A N 1
ATOM 576 C CA . PRO A 1 81 ? 23.797 14.793 -14.533 1.00 64.31 81 PRO A CA 1
ATOM 577 C C . PRO A 1 81 ? 24.299 16.089 -13.870 1.00 64.31 81 PRO A C 1
ATOM 579 O O . PRO A 1 81 ? 25.226 16.711 -14.368 1.00 64.31 81 PRO A O 1
ATOM 582 N N . SER A 1 82 ? 23.784 16.422 -12.679 1.00 51.09 82 SER A N 1
ATOM 583 C CA . SER A 1 82 ? 24.521 17.115 -11.600 1.00 51.09 82 SER A CA 1
ATOM 584 C C . SER A 1 82 ? 23.583 17.402 -10.423 1.00 51.09 82 SER A C 1
ATOM 586 O O . SER A 1 82 ? 22.493 17.914 -10.643 1.00 51.09 82 SER A O 1
ATOM 588 N N . SER A 1 83 ? 24.037 17.164 -9.188 1.00 48.66 83 SER A N 1
ATOM 589 C CA . SER A 1 83 ? 23.433 17.617 -7.914 1.00 48.66 83 SER A CA 1
ATOM 590 C C . SER A 1 83 ? 22.446 16.699 -7.165 1.00 48.66 83 SER A C 1
ATOM 592 O O . SER A 1 83 ? 21.462 17.172 -6.616 1.00 48.66 83 SER A O 1
ATOM 594 N N . SER A 1 84 ? 22.727 15.396 -7.028 1.00 46.44 84 SER A N 1
ATOM 595 C CA . SER A 1 84 ? 22.632 14.714 -5.709 1.00 46.44 84 SER A CA 1
ATOM 596 C C . SER A 1 84 ? 22.997 13.223 -5.778 1.00 46.44 84 SER A C 1
ATOM 598 O O . SER A 1 84 ? 22.208 12.371 -6.164 1.00 46.44 84 SER A O 1
ATOM 600 N N . SER A 1 85 ? 24.224 12.929 -5.336 1.00 51.34 85 SER A N 1
ATOM 601 C CA . SER A 1 85 ? 24.610 11.742 -4.553 1.00 51.34 85 SER A CA 1
ATOM 602 C C . SER A 1 85 ? 24.173 10.344 -5.024 1.00 51.34 85 SER A C 1
ATOM 604 O O . SER A 1 85 ? 23.139 9.824 -4.620 1.00 51.34 85 SER A O 1
ATOM 606 N N . THR A 1 86 ? 25.084 9.632 -5.692 1.00 47.94 86 THR A N 1
ATOM 607 C CA . THR A 1 86 ? 25.385 8.230 -5.336 1.00 47.94 86 THR A CA 1
ATOM 608 C C . THR A 1 86 ? 26.809 7.899 -5.770 1.00 47.94 86 THR A C 1
ATOM 610 O O . THR A 1 86 ? 27.087 7.474 -6.887 1.00 47.94 86 THR A O 1
ATOM 613 N N . SER A 1 87 ? 27.736 8.168 -4.850 1.00 41.94 87 SER A N 1
ATOM 614 C CA . SER A 1 87 ? 29.102 7.663 -4.891 1.00 41.94 87 SER A CA 1
ATOM 615 C C . SER A 1 87 ? 29.051 6.139 -4.945 1.00 41.94 87 SER A C 1
ATOM 617 O O . SER A 1 87 ? 28.623 5.483 -3.995 1.00 41.94 87 SER A O 1
ATOM 619 N N . CYS A 1 88 ? 29.440 5.582 -6.085 1.00 41.72 88 CYS A N 1
ATOM 620 C CA . CYS A 1 88 ? 29.656 4.159 -6.241 1.00 41.72 88 CYS A CA 1
ATOM 621 C C . CYS A 1 88 ? 31.097 3.871 -5.799 1.00 41.72 88 CYS A C 1
ATOM 623 O O . CYS A 1 88 ? 32.010 3.850 -6.620 1.00 41.72 88 CYS A O 1
ATOM 625 N N . ASP A 1 89 ? 31.309 3.692 -4.494 1.00 47.34 89 ASP A N 1
ATOM 626 C CA . ASP A 1 89 ? 32.536 3.079 -3.983 1.00 47.34 89 ASP A CA 1
ATOM 627 C C . ASP A 1 89 ? 32.464 1.561 -4.256 1.00 47.34 89 ASP A C 1
ATOM 629 O O . ASP A 1 89 ? 31.557 0.890 -3.751 1.00 47.34 89 ASP A O 1
ATOM 633 N N . PRO A 1 90 ? 33.382 0.979 -5.050 1.00 55.31 90 PRO A N 1
ATOM 634 C CA . PRO A 1 90 ? 33.336 -0.432 -5.439 1.00 55.31 90 PRO A CA 1
ATOM 635 C C . PRO A 1 90 ? 33.617 -1.406 -4.279 1.00 55.31 90 PRO A C 1
ATOM 637 O O . PRO A 1 90 ? 33.631 -2.619 -4.496 1.00 55.31 90 PRO A O 1
ATOM 640 N N . ARG A 1 91 ? 33.837 -0.924 -3.045 1.00 54.62 91 ARG A N 1
ATOM 641 C CA . ARG A 1 91 ? 34.255 -1.735 -1.895 1.00 54.62 91 ARG A CA 1
ATOM 642 C C . ARG A 1 91 ? 33.295 -1.726 -0.702 1.00 54.62 91 ARG A C 1
ATOM 644 O O . ARG A 1 91 ? 33.553 -2.428 0.280 1.00 54.62 91 ARG A O 1
ATOM 651 N N . LYS A 1 92 ? 32.170 -1.011 -0.756 1.00 53.34 92 LYS A N 1
ATOM 652 C CA . LYS A 1 92 ? 31.155 -1.015 0.311 1.00 53.34 92 LYS A CA 1
ATOM 653 C C . LYS A 1 92 ? 29.815 -1.483 -0.244 1.00 53.34 92 LYS A C 1
ATOM 655 O O . LYS A 1 92 ? 29.002 -0.699 -0.705 1.00 53.34 92 LYS A O 1
ATOM 660 N N . ARG A 1 93 ? 29.618 -2.805 -0.172 1.00 48.88 93 ARG A N 1
ATOM 661 C CA . ARG A 1 93 ? 28.351 -3.467 0.181 1.00 48.88 93 ARG A CA 1
ATOM 662 C C . ARG A 1 93 ? 27.108 -2.601 -0.098 1.00 48.88 93 ARG A C 1
ATOM 664 O O . ARG A 1 93 ? 26.571 -1.990 0.816 1.00 48.88 93 ARG A O 1
ATOM 671 N N . CYS A 1 94 ? 26.612 -2.627 -1.334 1.00 42.53 94 CYS A N 1
ATOM 672 C CA . CYS A 1 94 ? 25.208 -2.315 -1.594 1.00 42.53 94 CYS A CA 1
ATOM 673 C C . CYS A 1 94 ? 24.367 -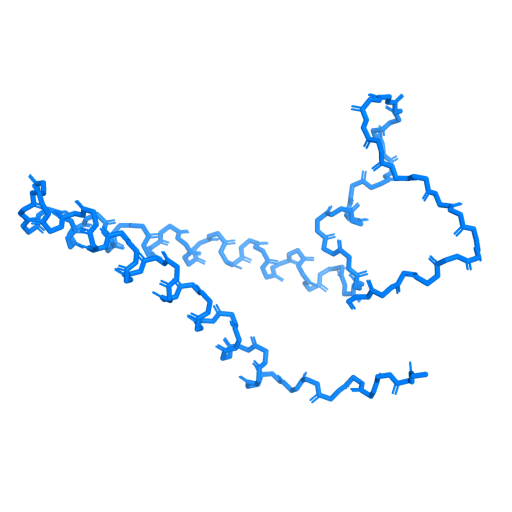3.424 -0.950 1.00 42.53 94 CYS A C 1
ATOM 675 O O . CYS A 1 94 ? 24.056 -4.441 -1.573 1.00 42.53 94 CYS A O 1
ATOM 677 N N . THR A 1 95 ? 24.103 -3.292 0.344 1.00 42.12 95 THR A N 1
ATOM 678 C CA . THR A 1 95 ? 22.993 -3.982 0.988 1.00 42.12 95 THR A CA 1
ATOM 679 C C . THR A 1 95 ? 21.708 -3.346 0.488 1.00 42.12 95 THR A C 1
ATOM 681 O O . THR A 1 95 ? 21.549 -2.129 0.566 1.00 42.12 95 THR A O 1
ATOM 684 N N . VAL A 1 96 ? 20.839 -4.193 -0.061 1.00 49.00 96 VAL A N 1
ATOM 685 C CA . VAL A 1 96 ? 19.393 -3.982 0.024 1.00 49.00 96 VAL A CA 1
ATOM 686 C C . VAL A 1 96 ? 18.951 -4.054 1.478 1.00 49.00 96 VAL A C 1
ATOM 688 O O . VAL A 1 96 ? 19.648 -4.762 2.247 1.00 49.00 96 VAL A O 1
#

Radius of gyration: 18.77 Å; chains: 1; bounding box: 52×34×36 Å

InterPro domains:
  IPR002293 Amino acid/polyamine transporter I [PF13520] (7-73)

Organism: Parageobacillus thermoglucosidasius (NCBI:txid1426)